Protein AF-A0A820VSJ8-F1 (afdb_monomer)

pLDDT: mean 93.57, std 5.43, range [67.25, 97.81]

Secondary structure (DSSP, 8-state):
--SSSS-EEEEETTEEEETTT--EEE--SSSSS-HHHHHHHHHHHHHHHHHH-

Structure (mmCIF, N/CA/C/O backbone):
data_AF-A0A820VSJ8-F1
#
_entry.id   AF-A0A820VSJ8-F1
#
loop_
_atom_site.group_PDB
_atom_site.id
_atom_site.type_symbol
_atom_site.label_atom_id
_atom_site.label_alt_id
_atom_site.label_comp_id
_atom_site.label_asym_id
_atom_site.label_entity_id
_atom_site.label_seq_id
_atom_site.pdbx_PDB_ins_code
_atom_site.Cartn_x
_atom_site.Cartn_y
_atom_site.Cartn_z
_atom_sit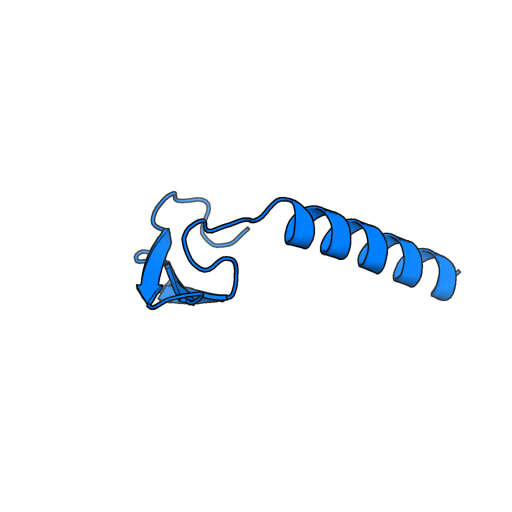e.occupancy
_atom_site.B_iso_or_equiv
_atom_site.auth_seq_id
_atom_site.auth_comp_id
_atom_site.auth_asym_id
_atom_site.auth_atom_id
_atom_site.pdbx_PDB_model_num
ATOM 1 N N . SER A 1 1 ? -2.475 6.988 -7.489 1.00 69.88 1 SER A N 1
ATOM 2 C CA . SER A 1 1 ? -2.968 6.888 -6.097 1.00 69.88 1 SER A CA 1
ATOM 3 C C . SER A 1 1 ? -4.342 7.532 -6.001 1.00 69.88 1 SER A C 1
ATOM 5 O O . SER A 1 1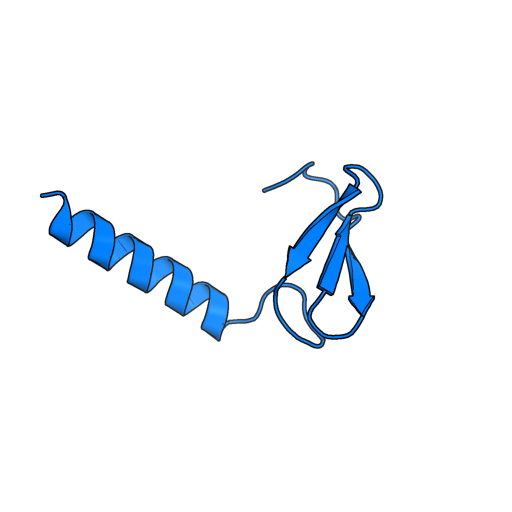 ? -4.606 8.402 -6.814 1.00 69.88 1 SER A O 1
ATOM 7 N N . PHE A 1 2 ? -5.228 7.078 -5.102 1.00 85.50 2 PHE A N 1
ATOM 8 C CA . PHE A 1 2 ? -6.618 7.565 -4.995 1.00 85.50 2 PHE A CA 1
ATOM 9 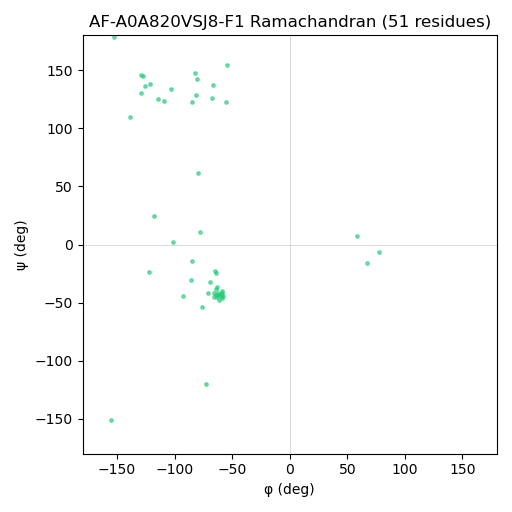C C . PHE A 1 2 ? -6.694 8.981 -4.384 1.00 85.50 2 PHE A C 1
ATOM 11 O O . PHE A 1 2 ? -6.109 9.918 -4.903 1.00 85.50 2 PHE A O 1
ATOM 18 N N . CYS A 1 3 ? -7.372 9.161 -3.249 1.00 91.62 3 CYS A N 1
ATOM 19 C CA . CYS A 1 3 ? -7.560 10.470 -2.617 1.00 91.62 3 CYS A CA 1
ATOM 20 C C . CYS A 1 3 ? -6.351 11.004 -1.828 1.00 91.62 3 CYS A C 1
ATOM 22 O O . CYS A 1 3 ? -6.532 11.917 -1.030 1.00 91.62 3 CYS A O 1
ATOM 24 N N . GLY A 1 4 ? -5.166 10.393 -1.938 1.00 91.31 4 GLY A N 1
ATOM 25 C CA . GLY A 1 4 ? -3.935 10.802 -1.234 1.00 91.31 4 GLY A CA 1
ATOM 26 C C . GLY A 1 4 ? -3.928 10.637 0.297 1.00 91.31 4 GLY A C 1
ATOM 27 O O . GLY A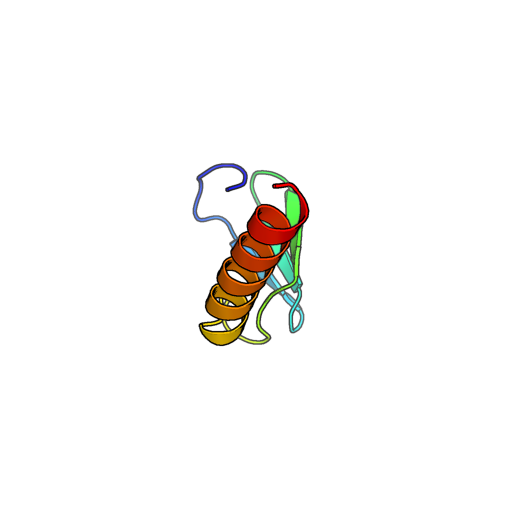 1 4 ? -2.865 10.643 0.899 1.00 91.31 4 GLY A O 1
ATOM 28 N N . LYS A 1 5 ? -5.093 10.462 0.929 1.00 92.25 5 LYS A N 1
ATOM 29 C CA . LYS A 1 5 ? -5.253 10.263 2.378 1.00 92.25 5 LYS A CA 1
ATOM 30 C C . LYS A 1 5 ? -4.970 8.817 2.794 1.00 92.25 5 LYS A C 1
ATOM 32 O O . LYS A 1 5 ? -5.447 7.893 2.127 1.00 92.25 5 LYS A O 1
ATOM 37 N N . ASP A 1 6 ? -4.346 8.635 3.956 1.00 90.75 6 ASP A N 1
ATOM 38 C CA . ASP A 1 6 ? -4.134 7.324 4.585 1.00 90.75 6 ASP A CA 1
ATOM 39 C C . ASP A 1 6 ? -5.395 6.816 5.312 1.00 90.75 6 ASP A C 1
ATOM 41 O O . ASP A 1 6 ? -5.465 6.679 6.527 1.00 90.75 6 ASP A O 1
ATOM 45 N N . ASN A 1 7 ? -6.465 6.617 4.538 1.00 93.06 7 ASN A N 1
ATOM 46 C CA . ASN A 1 7 ? -7.772 6.165 5.028 1.00 93.06 7 ASN A CA 1
ATOM 47 C C . ASN A 1 7 ? -8.178 4.810 4.429 1.00 93.06 7 ASN A C 1
ATOM 49 O O . ASN A 1 7 ? -9.372 4.514 4.309 1.00 93.06 7 ASN A O 1
ATOM 53 N N . MET A 1 8 ? -7.202 4.010 3.999 1.00 93.19 8 MET A N 1
ATOM 54 C CA . MET A 1 8 ? -7.418 2.679 3.436 1.00 93.19 8 MET A CA 1
ATOM 55 C C . MET A 1 8 ? -7.511 1.649 4.562 1.00 93.19 8 MET A C 1
ATOM 57 O O . MET A 1 8 ? -6.593 1.518 5.362 1.00 93.19 8 MET A O 1
ATOM 61 N N . LYS A 1 9 ? -8.618 0.904 4.641 1.00 93.50 9 LYS A N 1
ATOM 62 C CA . LYS A 1 9 ? -8.797 -0.148 5.653 1.00 93.50 9 LYS A CA 1
ATOM 63 C C . LYS A 1 9 ? -9.233 -1.459 5.012 1.00 93.50 9 LYS A C 1
ATOM 65 O O . LYS A 1 9 ? -9.981 -1.460 4.032 1.00 93.50 9 LYS A O 1
ATOM 70 N N . ARG A 1 10 ? -8.778 -2.578 5.578 1.00 95.38 10 ARG A N 1
ATOM 71 C CA . ARG A 1 10 ? -9.179 -3.922 5.148 1.00 95.38 10 ARG A CA 1
ATOM 72 C C . ARG A 1 10 ? -10.655 -4.146 5.481 1.00 95.38 10 ARG A C 1
ATOM 74 O O . ARG A 1 10 ? -11.050 -3.972 6.631 1.00 95.38 10 ARG A O 1
ATOM 81 N N . LYS A 1 11 ? -11.457 -4.536 4.488 1.00 95.25 11 LYS A N 1
ATOM 82 C CA . LYS A 1 11 ? -12.873 -4.904 4.671 1.00 95.25 11 LYS A CA 1
ATOM 83 C C . LYS A 1 11 ? -13.028 -6.409 4.894 1.00 95.25 11 LYS A C 1
ATOM 85 O O . LYS A 1 11 ? -13.738 -6.827 5.797 1.00 95.25 11 LYS A O 1
ATOM 90 N N . CYS A 1 12 ? -12.332 -7.207 4.096 1.00 95.19 12 CYS A N 1
ATOM 91 C CA . CYS A 1 12 ? -12.188 -8.654 4.242 1.00 95.19 12 CYS A CA 1
ATOM 92 C C . CYS A 1 12 ? -10.849 -9.073 3.617 1.00 95.19 12 CYS A C 1
ATOM 94 O O . CYS A 1 12 ? -10.094 -8.219 3.146 1.00 95.19 12 CYS A O 1
ATOM 96 N N . VAL A 1 13 ? -10.503 -10.361 3.669 1.00 95.75 13 VAL A N 1
ATOM 97 C CA . VAL A 1 13 ? -9.224 -10.856 3.138 1.00 95.75 13 VAL A CA 1
ATOM 98 C C . VAL A 1 13 ? -9.075 -10.446 1.669 1.00 95.75 13 VAL A C 1
ATOM 100 O O . VAL A 1 13 ? -9.945 -10.726 0.851 1.00 95.75 13 VAL A O 1
ATOM 103 N N . GLY A 1 14 ? -7.994 -9.729 1.358 1.00 95.38 14 GLY A N 1
ATOM 104 C CA . GLY A 1 14 ? -7.675 -9.264 0.005 1.00 95.38 14 GLY A CA 1
ATOM 105 C C . GLY A 1 14 ? -8.471 -8.050 -0.485 1.00 95.38 14 GLY A C 1
ATOM 106 O O . GLY A 1 14 ? -8.150 -7.500 -1.534 1.00 95.38 14 GLY A O 1
ATOM 107 N N . ILE A 1 15 ? -9.475 -7.581 0.263 1.00 96.06 15 ILE A N 1
ATOM 108 C CA . ILE A 1 15 ? -10.334 -6.460 -0.138 1.00 96.06 15 ILE A CA 1
ATOM 109 C C . ILE A 1 15 ? -10.133 -5.278 0.805 1.00 96.06 15 ILE A C 1
ATOM 111 O O . ILE A 1 15 ? -10.342 -5.358 2.019 1.00 96.06 15 ILE A O 1
ATOM 115 N N . TRP A 1 16 ? -9.814 -4.134 0.212 1.00 95.25 16 TRP A N 1
ATOM 116 C CA . TRP A 1 16 ? -9.503 -2.889 0.897 1.00 95.25 16 TRP A CA 1
ATOM 117 C C . TRP A 1 16 ? -10.458 -1.794 0.449 1.00 95.25 16 TRP A C 1
ATOM 119 O O . TRP A 1 16 ? -10.782 -1.687 -0.730 1.00 95.25 16 TRP A O 1
ATOM 129 N N . LYS A 1 17 ? -10.935 -0.975 1.387 1.00 95.50 17 LYS A N 1
ATOM 130 C CA . LYS A 1 17 ? -11.842 0.136 1.098 1.00 95.50 17 LYS A CA 1
ATOM 131 C C . LYS A 1 17 ? -11.325 1.417 1.733 1.00 95.50 17 LYS A C 1
ATOM 133 O O . LYS A 1 17 ? -11.028 1.460 2.926 1.00 95.50 17 LYS A O 1
ATOM 138 N N . CYS A 1 18 ? -11.271 2.483 0.942 1.00 95.06 18 CYS A N 1
ATOM 139 C CA . CYS A 1 18 ? -10.962 3.810 1.449 1.00 95.06 18 CYS A CA 1
ATOM 140 C C . CYS A 1 18 ? -12.211 4.455 2.059 1.00 95.06 18 CYS A C 1
ATOM 142 O O . CYS A 1 18 ? -13.244 4.555 1.398 1.00 95.06 18 CYS A O 1
ATOM 144 N N . ARG A 1 19 ? -12.121 4.960 3.295 1.00 93.31 19 ARG A N 1
ATOM 145 C CA . ARG A 1 19 ? -13.247 5.657 3.942 1.00 93.31 19 ARG A CA 1
ATOM 146 C C . ARG A 1 19 ? -13.554 7.018 3.304 1.00 93.31 19 ARG A C 1
ATOM 148 O O . ARG A 1 19 ? -14.714 7.403 3.250 1.00 93.31 19 ARG A O 1
ATOM 155 N N . SER A 1 20 ? -12.546 7.728 2.794 1.00 94.19 20 SER A N 1
ATOM 156 C CA . SER A 1 20 ? -12.729 9.074 2.225 1.00 94.19 20 SER A CA 1
ATOM 157 C C . SER A 1 20 ? -13.355 9.050 0.834 1.00 94.19 20 SER A C 1
ATOM 159 O O . SER A 1 20 ? -14.344 9.724 0.594 1.00 94.19 20 SER A O 1
ATOM 161 N N . CYS A 1 21 ? -12.767 8.288 -0.093 1.00 94.94 21 CYS A N 1
ATOM 162 C CA . CYS A 1 21 ? -13.202 8.268 -1.494 1.00 94.94 21 CYS A CA 1
ATOM 163 C C . CYS A 1 21 ? -14.058 7.054 -1.857 1.00 94.94 21 CYS A C 1
ATOM 165 O O . CYS A 1 21 ? -14.406 6.888 -3.021 1.00 94.94 21 CYS A O 1
ATOM 167 N N . GLN A 1 22 ? -14.351 6.178 -0.888 1.00 93.94 22 GLN A N 1
ATOM 168 C CA . GLN A 1 22 ? -15.167 4.968 -1.052 1.00 93.94 22 GLN A CA 1
ATOM 169 C C . GLN A 1 22 ? -14.649 3.970 -2.103 1.00 93.94 22 GLN A C 1
ATOM 171 O O . GLN A 1 22 ? -15.309 2.966 -2.368 1.00 93.94 22 GLN A O 1
ATOM 176 N N . LYS A 1 23 ? -13.451 4.191 -2.661 1.00 94.62 23 LYS A N 1
ATOM 177 C CA . LYS A 1 23 ? -12.821 3.286 -3.621 1.00 94.62 23 LYS A CA 1
ATOM 178 C C . LYS A 1 23 ? -12.453 1.971 -2.947 1.00 94.62 23 LYS A C 1
ATOM 180 O O . LYS A 1 23 ? -11.947 1.959 -1.822 1.00 94.62 23 LYS A O 1
ATOM 185 N N . ILE A 1 24 ? -12.724 0.887 -3.665 1.00 95.00 24 ILE A N 1
ATOM 186 C CA . ILE A 1 24 ? -12.373 -0.475 -3.285 1.00 95.00 24 ILE A CA 1
ATOM 187 C C . ILE A 1 24 ? -11.162 -0.877 -4.123 1.00 95.00 24 ILE A C 1
ATOM 189 O O . ILE A 1 24 ? -11.132 -0.636 -5.328 1.00 95.00 24 ILE A O 1
ATOM 193 N N . ALA A 1 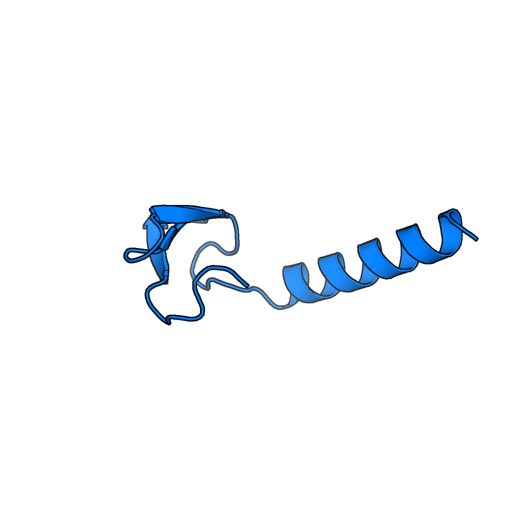25 ? -10.169 -1.459 -3.474 1.00 92.75 25 ALA A N 1
ATOM 194 C CA . ALA A 1 25 ? -8.969 -1.984 -4.093 1.00 92.75 25 ALA A CA 1
ATOM 195 C C . ALA A 1 25 ? -8.773 -3.431 -3.642 1.00 92.75 25 ALA A C 1
ATOM 197 O O . ALA A 1 25 ? -9.096 -3.788 -2.507 1.00 92.75 25 ALA A O 1
ATOM 198 N N . VAL A 1 26 ? -8.254 -4.255 -4.546 1.00 93.69 26 VAL A N 1
ATOM 199 C CA . VAL A 1 26 ? -7.900 -5.646 -4.269 1.00 93.69 26 VAL A CA 1
ATOM 200 C C . VAL A 1 26 ? -6.382 -5.735 -4.276 1.00 93.69 26 VAL A C 1
ATOM 202 O O . VAL A 1 26 ? -5.748 -5.330 -5.248 1.00 93.69 26 VAL A O 1
ATOM 205 N N . ASP A 1 27 ? -5.808 -6.215 -3.181 1.00 93.00 27 ASP A N 1
ATOM 206 C CA . ASP A 1 27 ? -4.371 -6.483 -3.050 1.00 93.00 27 ASP 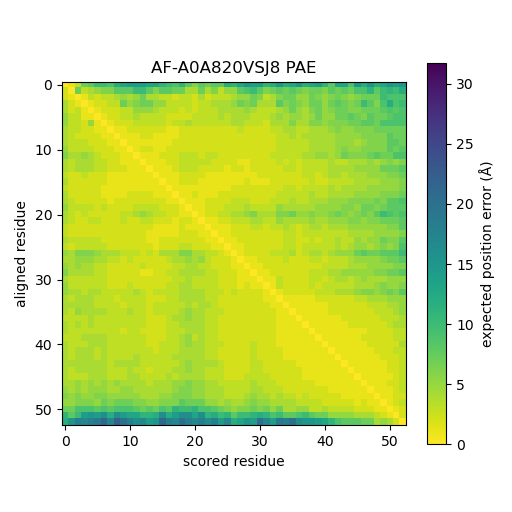A CA 1
ATOM 207 C C . ASP A 1 27 ? -4.202 -7.554 -1.952 1.00 93.00 27 ASP A C 1
ATOM 209 O O . ASP A 1 27 ? -5.091 -8.384 -1.760 1.00 93.00 27 ASP A O 1
ATOM 213 N N . GLY A 1 28 ? -3.082 -7.579 -1.236 1.00 93.81 28 GLY A N 1
ATOM 214 C CA . GLY A 1 28 ? -2.736 -8.634 -0.292 1.00 93.81 28 GLY A CA 1
ATOM 215 C C . GLY A 1 28 ? -3.779 -8.927 0.792 1.00 93.81 28 GLY A C 1
ATOM 216 O O . GLY A 1 28 ? -4.562 -8.077 1.227 1.00 93.81 28 GLY A O 1
ATOM 217 N N . ALA A 1 29 ? -3.735 -10.169 1.277 1.00 95.12 29 ALA A N 1
ATOM 218 C CA . ALA A 1 29 ? -4.619 -10.701 2.314 1.00 95.12 29 ALA A CA 1
ATOM 219 C C . ALA A 1 29 ? -4.547 -9.928 3.647 1.00 95.12 29 ALA A C 1
ATOM 221 O O . ALA A 1 29 ? -5.570 -9.684 4.299 1.00 95.12 29 ALA A O 1
ATOM 222 N N . TYR A 1 30 ? -3.332 -9.539 4.040 1.00 93.88 30 TYR A N 1
ATOM 223 C CA . TYR A 1 30 ? -3.039 -8.899 5.329 1.00 93.88 30 TYR A CA 1
ATOM 224 C C . TYR A 1 30 ? -2.384 -7.522 5.189 1.00 93.88 30 TYR A C 1
ATOM 226 O O . TYR A 1 30 ? -2.519 -6.695 6.084 1.00 93.88 30 TYR A O 1
ATOM 234 N N . VAL A 1 31 ? -1.725 -7.254 4.058 1.00 93.50 31 VAL A N 1
ATOM 235 C CA . VAL A 1 31 ? -1.028 -5.993 3.773 1.00 93.50 31 VAL A CA 1
ATOM 236 C C . VAL A 1 31 ? -1.552 -5.425 2.459 1.00 93.50 31 VAL A C 1
ATOM 238 O O . VAL A 1 31 ? -1.716 -6.169 1.496 1.00 93.50 31 VAL A O 1
ATOM 241 N N . TYR A 1 32 ? -1.804 -4.113 2.421 1.00 90.31 32 TYR A N 1
ATOM 242 C CA . TYR A 1 32 ? -2.393 -3.428 1.263 1.00 90.31 32 TYR A CA 1
ATOM 243 C C . TYR A 1 32 ? -1.513 -3.452 0.010 1.00 90.31 32 TYR A C 1
ATOM 245 O O . TYR A 1 32 ? -2.027 -3.307 -1.085 1.00 90.31 32 TYR A O 1
ATOM 253 N N . SER A 1 33 ? -0.196 -3.593 0.142 1.00 91.69 33 SER A N 1
ATOM 254 C CA . SER A 1 33 ? 0.699 -3.702 -1.008 1.00 91.69 33 SER A CA 1
ATOM 255 C C . SER A 1 33 ? 1.746 -4.762 -0.730 1.00 91.69 33 SER A C 1
ATOM 257 O O . SER A 1 33 ? 2.641 -4.560 0.089 1.00 91.69 33 SER A O 1
ATOM 259 N N . THR A 1 34 ? 1.642 -5.890 -1.425 1.00 95.56 34 THR A N 1
ATOM 260 C CA . THR A 1 34 ? 2.659 -6.947 -1.362 1.00 95.56 34 THR A CA 1
ATOM 261 C C . THR A 1 34 ? 3.833 -6.641 -2.296 1.00 95.56 34 THR A C 1
ATOM 263 O O . THR A 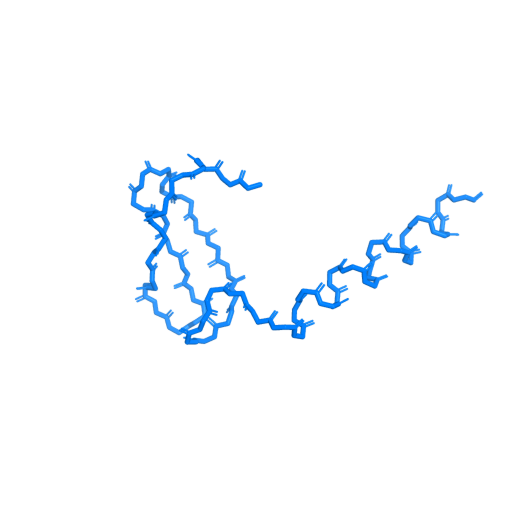1 34 ? 3.657 -6.053 -3.368 1.00 95.56 34 THR A O 1
ATOM 266 N N . LEU A 1 35 ? 5.044 -7.059 -1.908 1.00 95.62 35 LEU A N 1
ATOM 267 C CA . LEU A 1 35 ? 6.254 -6.874 -2.717 1.00 95.62 35 LEU A CA 1
ATOM 268 C C . LEU A 1 35 ? 6.115 -7.545 -4.090 1.00 95.62 35 LEU A C 1
ATOM 270 O O . LEU A 1 35 ? 6.377 -6.926 -5.118 1.00 95.62 35 LEU A O 1
ATOM 274 N N . THR A 1 36 ? 5.630 -8.786 -4.114 1.00 95.56 36 THR A N 1
ATOM 275 C CA . THR A 1 36 ? 5.438 -9.553 -5.348 1.00 95.56 36 THR A CA 1
ATOM 276 C C . THR A 1 36 ? 4.474 -8.854 -6.305 1.00 95.56 36 THR A C 1
ATOM 278 O O . THR A 1 36 ? 4.780 -8.722 -7.488 1.00 95.56 36 THR A O 1
ATOM 281 N N . ALA A 1 37 ? 3.349 -8.323 -5.810 1.00 94.69 37 ALA A N 1
ATOM 282 C CA . ALA A 1 37 ? 2.423 -7.567 -6.652 1.00 94.69 37 ALA A CA 1
ATOM 283 C C . ALA A 1 37 ? 3.068 -6.285 -7.204 1.00 94.69 37 ALA A C 1
ATOM 285 O O . ALA A 1 37 ? 2.852 -5.940 -8.365 1.00 94.69 37 ALA A O 1
ATOM 286 N N . ALA A 1 38 ? 3.893 -5.593 -6.412 1.00 94.31 38 ALA A N 1
ATOM 287 C CA . ALA A 1 38 ? 4.626 -4.419 -6.881 1.00 94.31 38 ALA A CA 1
ATOM 288 C C . ALA A 1 38 ? 5.608 -4.759 -8.017 1.00 94.31 38 ALA A C 1
ATOM 290 O O . ALA A 1 38 ? 5.627 -4.053 -9.027 1.00 94.31 38 ALA A O 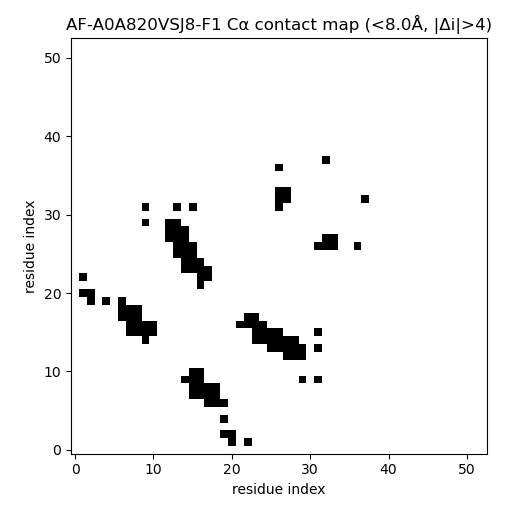1
ATOM 291 N N . VAL A 1 39 ? 6.351 -5.863 -7.889 1.00 97.06 39 VAL A N 1
ATOM 292 C CA . VAL A 1 39 ? 7.291 -6.351 -8.914 1.00 97.06 39 VAL A CA 1
ATOM 293 C C . VAL A 1 39 ? 6.561 -6.796 -10.184 1.00 97.06 39 VAL A C 1
ATOM 295 O O . VAL A 1 39 ? 6.977 -6.458 -11.289 1.00 97.06 39 VAL A O 1
ATOM 298 N N . ILE A 1 40 ? 5.434 -7.499 -10.061 1.00 96.81 40 ILE A N 1
ATOM 299 C CA . ILE A 1 40 ? 4.647 -7.920 -11.228 1.00 96.81 40 ILE A CA 1
ATOM 300 C C . ILE A 1 40 ? 4.094 -6.698 -11.972 1.00 96.81 40 ILE A C 1
ATOM 302 O O . ILE A 1 40 ? 4.181 -6.634 -13.198 1.00 96.81 40 ILE A O 1
ATOM 306 N N . ARG A 1 41 ? 3.575 -5.689 -11.255 1.00 95.38 41 ARG A N 1
ATOM 307 C CA . ARG A 1 41 ? 3.067 -4.449 -11.870 1.00 95.38 41 ARG A CA 1
ATOM 308 C C . ARG A 1 41 ? 4.147 -3.725 -12.680 1.00 95.38 41 ARG A C 1
ATOM 310 O O . ARG A 1 41 ? 3.852 -3.247 -13.776 1.00 95.38 41 ARG A O 1
ATOM 317 N N . SER A 1 42 ? 5.383 -3.651 -12.177 1.00 96.69 42 SER A N 1
ATOM 318 C CA . SER A 1 42 ? 6.490 -3.019 -12.906 1.00 96.69 42 SE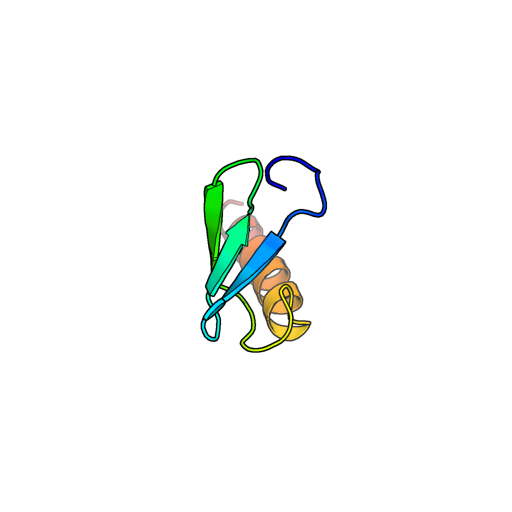R A CA 1
ATOM 319 C C . SER A 1 42 ? 6.950 -3.856 -14.104 1.00 96.69 42 SER A C 1
ATOM 321 O O . SER A 1 42 ? 7.130 -3.306 -15.192 1.00 96.69 42 SER A O 1
ATOM 323 N N . ALA A 1 43 ? 7.051 -5.179 -13.953 1.00 97.75 43 ALA A N 1
ATOM 324 C CA . ALA A 1 43 ? 7.407 -6.089 -15.039 1.00 97.75 43 ALA A CA 1
ATOM 325 C C . ALA A 1 43 ? 6.388 -6.041 -16.189 1.00 97.75 43 ALA A C 1
ATOM 327 O O . ALA A 1 43 ? 6.773 -5.870 -17.345 1.00 97.75 43 ALA A O 1
ATOM 328 N N . VAL A 1 44 ? 5.088 -6.107 -15.881 1.00 97.25 44 VAL A N 1
ATOM 329 C CA . VAL A 1 44 ? 4.014 -6.021 -16.884 1.00 97.25 44 VAL A CA 1
ATOM 330 C C . VAL A 1 44 ? 4.038 -4.674 -17.602 1.00 97.25 44 VAL A C 1
ATOM 332 O O . VAL A 1 44 ? 3.901 -4.634 -18.823 1.00 97.25 44 VAL A O 1
ATOM 335 N N . ARG A 1 45 ? 4.252 -3.565 -16.881 1.00 97.31 45 ARG A N 1
ATOM 336 C CA . ARG A 1 45 ? 4.374 -2.237 -17.501 1.00 97.31 45 ARG A CA 1
ATOM 337 C C . ARG A 1 45 ? 5.538 -2.180 -18.494 1.00 97.31 45 ARG A C 1
ATOM 339 O O . ARG A 1 45 ? 5.364 -1.645 -19.583 1.00 97.31 45 ARG A O 1
ATOM 346 N N . ARG A 1 46 ? 6.693 -2.757 -18.146 1.00 97.81 46 ARG A N 1
ATOM 347 C CA . ARG A 1 46 ? 7.861 -2.834 -19.039 1.00 97.81 46 ARG A CA 1
ATOM 348 C C . ARG A 1 46 ? 7.570 -3.665 -20.288 1.00 97.81 46 ARG A C 1
ATOM 350 O O . ARG A 1 46 ? 7.891 -3.231 -21.385 1.00 97.81 46 ARG A O 1
ATOM 357 N N . LEU A 1 47 ? 6.936 -4.827 -20.129 1.00 97.50 47 LEU A N 1
ATOM 358 C CA . LEU A 1 47 ? 6.578 -5.696 -21.255 1.00 97.50 47 LEU A CA 1
ATOM 359 C C . LEU A 1 47 ? 5.587 -5.026 -22.217 1.00 97.50 47 LEU A C 1
ATOM 361 O O . LEU A 1 47 ? 5.699 -5.202 -23.423 1.00 97.50 47 LEU A O 1
ATOM 365 N N . ARG A 1 48 ? 4.639 -4.235 -21.696 1.00 97.44 48 ARG A N 1
ATOM 366 C CA . ARG A 1 48 ? 3.713 -3.452 -22.530 1.00 97.44 48 ARG A CA 1
ATOM 367 C C . ARG A 1 48 ? 4.438 -2.376 -23.330 1.00 97.44 48 ARG A C 1
ATOM 369 O O . ARG A 1 48 ? 4.225 -2.288 -24.528 1.00 97.44 48 ARG A O 1
ATOM 376 N N . TYR A 1 49 ? 5.346 -1.641 -22.690 1.00 96.75 49 TYR A N 1
ATOM 377 C CA . TYR A 1 49 ? 6.161 -0.634 -23.371 1.00 96.75 49 TYR A CA 1
ATOM 378 C C . TYR A 1 49 ? 6.985 -1.234 -24.520 1.00 96.75 49 TYR A C 1
ATOM 380 O O . TYR A 1 49 ? 6.996 -0.686 -25.612 1.00 96.75 49 TYR A O 1
ATOM 388 N N . MET A 1 50 ? 7.613 -2.396 -24.301 1.00 96.69 50 MET A N 1
ATOM 389 C CA . MET A 1 50 ? 8.383 -3.092 -25.344 1.00 96.69 50 MET A CA 1
ATOM 390 C C . MET A 1 50 ? 7.530 -3.590 -26.519 1.00 96.69 50 MET A C 1
ATOM 392 O O . MET A 1 50 ? 8.077 -3.846 -27.580 1.00 96.69 50 MET A O 1
ATOM 396 N N . ARG A 1 51 ? 6.221 -3.791 -26.319 1.00 96.00 51 ARG A N 1
ATOM 397 C CA . ARG A 1 51 ? 5.289 -4.230 -27.367 1.00 96.00 51 ARG A CA 1
ATOM 398 C C . ARG A 1 51 ? 4.742 -3.065 -28.197 1.00 96.00 51 ARG A C 1
ATOM 400 O O . ARG A 1 51 ? 4.328 -3.283 -29.328 1.00 96.00 51 ARG A O 1
ATOM 407 N N . GLU A 1 52 ? 4.615 -1.890 -27.587 1.00 92.38 52 GLU A N 1
ATOM 408 C CA . GLU A 1 52 ? 4.062 -0.685 -28.221 1.00 92.38 52 GLU A CA 1
ATOM 409 C C . GLU A 1 52 ? 5.115 0.099 -29.027 1.00 92.38 52 GLU A C 1
ATOM 411 O O . GLU A 1 52 ? 4.735 0.964 -29.814 1.00 92.38 52 GLU A O 1
ATOM 416 N N . GLN A 1 53 ? 6.406 -0.208 -28.838 1.00 67.25 53 GLN A N 1
ATOM 417 C CA . GLN A 1 53 ? 7.492 0.159 -29.757 1.00 67.25 53 GLN A CA 1
ATOM 418 C C . GLN A 1 53 ? 7.464 -0.707 -31.017 1.00 67.25 53 GLN A C 1
ATOM 420 O O . GLN A 1 53 ? 7.747 -0.141 -32.094 1.00 67.25 53 GLN A O 1
#

Radius of gyration: 13.7 Å; Cα contacts (8 Å, |Δi|>4): 56; chains: 1; bounding box: 24×22×35 Å

Nearest PDB structures (foldseek):
  6xu7-assembly1_Cp  TM=9.297E-01  e=4.301E-05  Drosophila melanogaster
  4v5z-assembly1_Bz  TM=9.752E-01  e=5.514E-04  Canis lupus familiaris
  1ysh-assembly1_D  TM=9.404E-01  e=1.234E-03  Oryza sativa
  1jj2-assembly1_Y  TM=9.544E-01  e=9.247E-03  Haloarcula marismortui
  3ow2-assembly1_Y  TM=9.551E-01  e=1.131E-02  Haloarcula marismortui

Sequence (53 aa):
SFCGKDNMKRKCVGIWKCRSCQKIAVDGAYVYSTLTAAVIRSAVRRLRYMREQ

Mean predicted aligned error: 3.7 Å

Solvent-accessible surface area (backbone atoms only — not comparable to full-atom values): 3306 Å² total; per-residue (Å²): 131,82,83,84,65,99,43,71,41,78,76,51,80,24,34,31,36,25,74,84,74,65,49,71,48,78,46,37,65,87,46,81,73,43,68,68,60,55,52,50,55,53,52,53,54,51,55,51,53,68,69,77,106

Foldseek 3Di:
DPPPDPQWDDPAAQWIAGPPPRDIDGDHRVDPHDPVNVVVVVVVVVVVVVVVD